Protein AF-A0ABD5DEA8-F1 (afdb_monomer_lite)

Sequence (170 aa):
MHHHTNMGMRAMQARAFESRNSQYLLLKAPPASGKSRALMFLGLDKIHNQGLSKVIVAVPERSIGGSFASTKLSESGFFADWDIKPENNLCTAGGDKSKVKAFKHFMEGTDQILVCTHATLRFAFEELKDHVFNNTLVKIHDNFCRICQPMMFSLLVHAAQENLQLSVPF

Secondary structure (DSSP, 8-state):
-----TTS--HHHHHHHHTTT-SEEE----TTS-HHHHHHHHHHHHHHHS---EEEEEESSHHHHGGGS-B--GGGT-SS-B---GGGBTTSSS-HHHHHHHHHHHHHSS--EEEEEHHHHHHHHHHS-GGGGTTEEEEETTTEEEE--TTSSHHHHHHHHS----PPP-

Radius of gyration: 15.48 Å; chains: 1; bounding box: 41×34×39 Å

Foldseek 3Di:
DQDQDLLRDGPLLVVLVVCLVDQKDFRDDDPPPLVLVSVLLSLCCLVPPVPFQAEEEAEQALVCLVSQAWAQSVVSNHPDTSHDDPLLEQSDDDDLVVLLVSVVVCLVDSDHYHYYHPVSVVVNPVVDDLCSLPSYWYHYPPRITHRRDSPCVVVVNVCVVDVDDPDDDD

InterPro domains:
  IPR027417 P-loop containing nucleoside triphosphate hydrolase [SSF52540] (8-129)

Structure (mmCIF, N/CA/C/O backbone):
data_AF-A0ABD5DEA8-F1
#
_entry.id   AF-A0ABD5DEA8-F1
#
loop_
_atom_site.group_PDB
_atom_site.id
_atom_site.type_symbol
_atom_site.label_atom_id
_atom_site.label_alt_id
_atom_site.label_comp_id
_atom_site.label_asym_id
_atom_site.label_entity_id
_atom_site.label_seq_id
_atom_site.pdbx_PDB_ins_code
_atom_site.Cartn_x
_atom_site.Cartn_y
_atom_site.Cartn_z
_atom_site.occupancy
_atom_site.B_iso_or_equiv
_atom_site.auth_seq_id
_atom_site.auth_comp_id
_atom_site.auth_asym_id
_atom_site.auth_atom_id
_atom_site.pdbx_PDB_model_num
ATOM 1 N N . MET A 1 1 ? 26.993 -2.175 -15.801 1.00 33.69 1 MET A N 1
ATOM 2 C CA . MET A 1 1 ? 25.725 -2.146 -16.563 1.00 33.69 1 MET A CA 1
ATOM 3 C C . MET A 1 1 ? 24.630 -2.745 -15.695 1.00 33.69 1 MET A C 1
ATOM 5 O O . MET A 1 1 ? 24.788 -3.872 -15.245 1.00 33.69 1 MET A O 1
ATOM 9 N N . HIS A 1 2 ? 23.571 -1.999 -15.378 1.00 41.72 2 HIS A N 1
ATOM 10 C CA . HIS A 1 2 ? 22.423 -2.566 -14.667 1.00 41.72 2 HIS A CA 1
ATOM 11 C C . HIS A 1 2 ? 21.539 -3.303 -15.677 1.00 41.72 2 HIS A C 1
ATOM 13 O O . HIS A 1 2 ? 20.920 -2.671 -16.525 1.00 41.72 2 HIS A O 1
ATOM 19 N N . HIS A 1 3 ? 21.504 -4.635 -15.607 1.00 44.47 3 HIS A N 1
ATOM 20 C CA . HIS A 1 3 ? 20.538 -5.434 -16.357 1.00 44.47 3 HIS A CA 1
ATOM 21 C C . HIS A 1 3 ? 19.138 -5.157 -15.797 1.00 44.47 3 HIS A C 1
ATOM 23 O O . HIS A 1 3 ? 18.806 -5.591 -14.691 1.00 44.47 3 HIS A O 1
ATOM 29 N N . HIS A 1 4 ? 18.346 -4.386 -16.537 1.00 54.06 4 HIS A N 1
ATOM 30 C CA . HIS A 1 4 ? 16.913 -4.260 -16.310 1.00 54.06 4 HIS A CA 1
ATOM 31 C C . HIS A 1 4 ? 16.210 -5.390 -17.066 1.00 54.06 4 HIS A C 1
ATOM 33 O O . HIS A 1 4 ? 16.526 -5.657 -18.223 1.00 54.06 4 HIS A O 1
ATOM 39 N N . THR A 1 5 ? 15.292 -6.084 -16.397 1.00 65.62 5 THR A N 1
ATOM 40 C CA . THR A 1 5 ? 14.391 -7.041 -17.066 1.00 65.62 5 THR A CA 1
ATOM 41 C C . THR A 1 5 ? 13.409 -6.300 -17.984 1.00 65.62 5 THR A C 1
ATOM 43 O O . THR A 1 5 ? 13.257 -5.085 -17.854 1.00 65.62 5 THR A O 1
ATOM 46 N N . ASN A 1 6 ? 12.672 -7.014 -18.847 1.00 66.50 6 ASN A N 1
ATOM 47 C CA . ASN A 1 6 ? 11.607 -6.422 -19.682 1.00 66.50 6 ASN A CA 1
ATOM 48 C C . ASN A 1 6 ? 10.523 -5.676 -18.875 1.00 66.50 6 ASN A C 1
ATOM 50 O O . ASN A 1 6 ? 9.797 -4.870 -19.438 1.00 66.50 6 ASN A O 1
ATOM 54 N N . MET A 1 7 ? 10.430 -5.920 -17.562 1.00 77.81 7 MET A N 1
ATOM 55 C CA . MET A 1 7 ? 9.502 -5.254 -16.640 1.00 77.81 7 MET A CA 1
ATOM 56 C C . MET A 1 7 ? 10.157 -4.121 -15.825 1.00 77.81 7 MET A C 1
ATOM 58 O O . MET A 1 7 ? 9.631 -3.696 -14.794 1.00 77.81 7 MET A O 1
ATOM 62 N N . GLY A 1 8 ? 11.366 -3.690 -16.201 1.00 80.81 8 GLY A N 1
ATOM 63 C CA . GLY A 1 8 ? 12.072 -2.585 -15.546 1.00 80.81 8 GLY A CA 1
ATOM 64 C C . GLY A 1 8 ? 12.638 -2.914 -14.166 1.00 80.81 8 GLY A C 1
ATOM 65 O O . GLY A 1 8 ? 13.158 -2.032 -13.475 1.00 80.81 8 GLY A O 1
ATOM 66 N N . MET A 1 9 ? 12.568 -4.180 -13.753 1.00 85.19 9 MET A N 1
ATOM 67 C CA . MET A 1 9 ? 13.028 -4.636 -12.445 1.00 85.19 9 MET A CA 1
ATOM 68 C C . MET A 1 9 ? 14.551 -4.773 -12.413 1.00 85.19 9 MET A C 1
ATOM 70 O O . MET A 1 9 ? 15.155 -5.304 -13.349 1.00 85.19 9 MET A O 1
ATOM 74 N N . ARG A 1 10 ? 15.163 -4.362 -11.296 1.00 86.06 10 ARG A N 1
ATOM 75 C CA . ARG A 1 10 ? 16.554 -4.712 -10.951 1.00 86.06 10 ARG A CA 1
ATOM 76 C C . ARG A 1 10 ? 16.642 -6.189 -10.550 1.00 86.06 10 ARG A C 1
ATOM 78 O O . ARG A 1 10 ? 15.656 -6.758 -10.092 1.00 86.06 10 ARG A O 1
ATOM 85 N N . ALA A 1 11 ? 17.835 -6.785 -10.607 1.00 84.19 11 ALA A N 1
ATOM 86 C CA . ALA A 1 11 ? 18.045 -8.212 -10.318 1.00 84.19 11 ALA A CA 1
ATOM 87 C C . ALA A 1 11 ? 17.401 -8.707 -9.001 1.00 84.19 11 ALA A C 1
ATOM 89 O O . ALA A 1 11 ? 16.752 -9.746 -8.989 1.00 84.19 11 ALA A O 1
ATOM 90 N N . MET A 1 12 ? 17.514 -7.951 -7.899 1.00 84.19 12 MET A N 1
ATOM 91 C CA . MET A 1 12 ? 16.875 -8.314 -6.620 1.00 84.19 12 MET A CA 1
ATOM 92 C C . MET A 1 12 ? 15.339 -8.295 -6.704 1.00 84.19 12 MET A C 1
ATOM 94 O O . MET A 1 12 ? 14.680 -9.194 -6.192 1.00 84.19 12 MET A O 1
ATOM 98 N N . GLN A 1 13 ? 14.769 -7.298 -7.389 1.00 86.12 13 GLN A N 1
ATOM 99 C CA . GLN A 1 13 ? 13.322 -7.165 -7.580 1.00 86.12 13 GLN A CA 1
ATOM 100 C C . GLN A 1 13 ? 12.773 -8.306 -8.444 1.00 86.12 13 GLN A C 1
ATOM 102 O O . GLN A 1 13 ? 11.729 -8.857 -8.113 1.00 86.12 13 GLN A O 1
ATOM 107 N N . ALA A 1 14 ? 13.503 -8.696 -9.494 1.00 86.25 14 ALA A N 1
ATOM 108 C CA . ALA A 1 14 ? 13.139 -9.820 -10.353 1.00 86.25 14 ALA A CA 1
ATOM 109 C C . ALA A 1 14 ? 13.101 -11.143 -9.571 1.00 86.25 14 ALA A C 1
ATOM 111 O O . ALA A 1 14 ? 12.086 -11.831 -9.598 1.00 86.25 14 ALA A O 1
ATOM 112 N N . ARG A 1 15 ? 14.138 -11.437 -8.772 1.00 84.50 15 ARG A N 1
ATOM 113 C CA . ARG A 1 15 ? 14.174 -12.631 -7.901 1.00 84.50 15 ARG A CA 1
ATOM 114 C C . ARG A 1 15 ? 13.019 -12.664 -6.900 1.00 84.50 15 ARG A C 1
ATOM 116 O O . ARG A 1 15 ? 12.417 -13.707 -6.656 1.00 84.50 15 ARG A O 1
ATOM 123 N N . ALA A 1 16 ? 12.684 -11.510 -6.324 1.00 84.56 16 ALA A N 1
ATOM 124 C CA . ALA A 1 16 ? 11.531 -11.404 -5.441 1.00 84.56 16 ALA A CA 1
ATOM 125 C C . ALA A 1 16 ? 10.221 -11.706 -6.182 1.00 84.56 16 ALA A C 1
ATOM 127 O O . ALA A 1 16 ? 9.370 -12.424 -5.662 1.00 84.56 16 ALA A O 1
ATOM 128 N N . PHE A 1 17 ? 10.077 -11.188 -7.403 1.00 86.94 17 PHE A N 1
ATOM 129 C CA . PHE A 1 17 ? 8.898 -11.374 -8.243 1.00 86.94 17 PHE A CA 1
ATOM 130 C C . PHE A 1 17 ? 8.749 -12.806 -8.784 1.00 86.94 17 PHE A C 1
ATOM 132 O O . PHE A 1 17 ? 7.636 -13.303 -8.947 1.00 86.94 17 PHE A O 1
ATOM 139 N N . GLU A 1 18 ? 9.845 -13.525 -9.012 1.00 87.56 18 GLU A N 1
ATOM 140 C CA . GLU A 1 18 ? 9.805 -14.961 -9.328 1.00 87.56 18 GLU A CA 1
ATOM 141 C C . GLU A 1 18 ? 9.126 -15.759 -8.205 1.00 87.56 18 GLU A C 1
ATOM 143 O O . GLU A 1 18 ? 8.344 -16.669 -8.472 1.00 87.56 18 GLU A O 1
ATOM 148 N N . SER A 1 19 ? 9.312 -15.329 -6.955 1.00 84.06 19 SER A N 1
ATOM 149 C CA . SER A 1 19 ? 8.677 -15.917 -5.769 1.00 84.06 19 SER A CA 1
ATOM 150 C C . SER A 1 19 ? 7.255 -15.392 -5.489 1.00 84.06 19 SER A C 1
ATOM 152 O O . SER A 1 19 ? 6.730 -15.590 -4.393 1.00 84.06 19 SER A O 1
ATOM 154 N N . ARG A 1 20 ? 6.594 -14.719 -6.445 1.00 86.31 20 ARG A N 1
ATOM 155 C CA . ARG A 1 20 ? 5.267 -14.088 -6.249 1.00 86.31 20 ARG A CA 1
ATOM 156 C C . ARG A 1 20 ? 4.145 -15.051 -5.861 1.00 86.31 20 ARG A C 1
ATOM 158 O O . ARG A 1 20 ? 3.165 -14.617 -5.262 1.00 86.31 20 ARG A O 1
ATOM 165 N N . ASN A 1 21 ? 4.269 -16.338 -6.167 1.00 83.31 21 ASN A N 1
ATOM 166 C CA . ASN A 1 21 ? 3.258 -17.342 -5.817 1.00 83.31 21 ASN A CA 1
ATOM 167 C C . ASN A 1 21 ? 3.377 -17.830 -4.366 1.00 83.31 21 ASN A C 1
ATOM 169 O O . ASN A 1 21 ? 2.464 -18.480 -3.865 1.00 83.31 21 ASN A O 1
ATOM 173 N N . SER A 1 22 ? 4.465 -17.495 -3.666 1.00 77.75 22 SER A N 1
ATOM 174 C CA . SER A 1 22 ? 4.658 -17.901 -2.277 1.00 77.75 22 SER A CA 1
ATOM 175 C C . SER A 1 22 ? 3.607 -17.276 -1.358 1.00 77.75 22 SER A C 1
ATOM 177 O O . SER A 1 22 ? 3.259 -16.096 -1.480 1.00 77.75 22 SER A O 1
ATOM 179 N N . GLN A 1 23 ? 3.123 -18.071 -0.402 1.00 68.25 23 GLN A N 1
ATOM 180 C CA . GLN A 1 23 ? 2.209 -17.614 0.649 1.00 68.25 23 GLN A CA 1
ATOM 181 C C . GLN A 1 23 ? 2.899 -16.648 1.626 1.00 68.25 23 GLN A C 1
ATOM 183 O O . GLN A 1 23 ? 2.285 -15.703 2.127 1.00 68.25 23 GLN A O 1
ATOM 188 N N . TYR A 1 24 ? 4.197 -16.870 1.851 1.00 70.31 24 TYR A N 1
ATOM 189 C CA . TYR A 1 24 ? 5.067 -16.059 2.693 1.00 70.31 24 TYR A CA 1
ATOM 190 C C . TYR A 1 24 ? 6.352 -15.743 1.941 1.00 70.31 24 TYR A C 1
ATOM 192 O O . TYR A 1 24 ? 6.930 -16.623 1.303 1.00 70.31 24 TYR A O 1
ATOM 200 N N . LEU A 1 25 ? 6.806 -14.494 2.030 1.00 69.81 25 LEU A N 1
ATOM 201 C CA . LEU A 1 25 ? 8.076 -14.082 1.440 1.00 69.81 25 LEU A CA 1
ATOM 202 C C . LEU A 1 25 ? 8.853 -13.217 2.430 1.00 69.81 25 LEU A C 1
ATOM 204 O O . LEU A 1 25 ? 8.382 -12.163 2.864 1.00 69.81 25 LEU A O 1
ATOM 208 N N . LEU A 1 26 ? 10.058 -13.666 2.769 1.00 75.31 26 LEU A N 1
ATOM 209 C CA . LEU A 1 26 ? 11.018 -12.899 3.551 1.00 75.31 26 LEU A CA 1
ATOM 210 C C . LEU A 1 26 ? 12.010 -12.242 2.592 1.00 75.31 26 LEU A C 1
ATOM 212 O O . LEU A 1 26 ? 12.761 -12.919 1.893 1.00 75.31 26 LEU A O 1
ATOM 216 N N . LEU A 1 27 ? 12.020 -10.914 2.569 1.00 71.75 27 LEU A N 1
ATOM 217 C CA . LEU A 1 27 ? 12.811 -10.135 1.620 1.00 71.75 27 LEU A CA 1
ATOM 218 C C . LEU A 1 27 ? 14.003 -9.495 2.342 1.00 71.75 27 LEU A C 1
ATOM 220 O O . LEU A 1 27 ? 13.990 -8.313 2.695 1.00 71.75 27 LEU A O 1
ATOM 224 N N . LYS A 1 28 ? 15.055 -10.292 2.569 1.00 72.94 28 LYS A N 1
ATOM 225 C CA . LYS A 1 28 ? 16.329 -9.796 3.106 1.00 72.94 28 LYS A CA 1
ATOM 226 C C . LYS A 1 28 ? 17.100 -9.077 2.000 1.00 72.94 28 LYS A C 1
ATOM 228 O O . LYS A 1 28 ? 17.645 -9.715 1.106 1.00 72.94 28 LYS A O 1
ATOM 233 N N . ALA A 1 29 ? 17.160 -7.748 2.058 1.00 65.81 29 ALA A N 1
ATOM 234 C CA . ALA A 1 29 ? 18.003 -6.971 1.150 1.00 65.81 29 ALA A CA 1
ATOM 235 C C . ALA A 1 29 ? 18.711 -5.813 1.875 1.00 65.81 29 ALA A C 1
ATOM 237 O O . ALA A 1 29 ? 18.114 -5.229 2.793 1.00 65.81 29 ALA A O 1
ATOM 238 N N . PRO A 1 30 ? 19.934 -5.443 1.444 1.00 65.25 30 PRO A N 1
ATOM 239 C CA . PRO A 1 30 ? 20.660 -4.287 1.966 1.00 65.25 30 PRO A CA 1
ATOM 240 C C . PRO A 1 30 ? 19.843 -2.983 1.895 1.00 65.25 30 PRO A C 1
ATOM 242 O O . PRO A 1 30 ? 18.916 -2.877 1.073 1.00 65.25 30 PRO A O 1
ATOM 245 N N . PRO A 1 31 ? 20.183 -1.961 2.701 1.00 65.44 31 PRO A N 1
ATOM 246 C CA . PRO A 1 31 ? 19.646 -0.611 2.532 1.00 65.44 31 PRO A CA 1
ATOM 247 C C . PRO A 1 31 ? 19.741 -0.139 1.072 1.00 65.44 31 PRO A C 1
ATOM 249 O O . PRO A 1 31 ? 20.638 -0.542 0.337 1.00 65.44 31 PRO A O 1
ATOM 252 N N . ALA A 1 32 ? 18.772 0.666 0.626 1.00 67.44 32 ALA A N 1
ATOM 253 C CA . ALA A 1 32 ? 18.691 1.207 -0.740 1.00 67.44 32 ALA 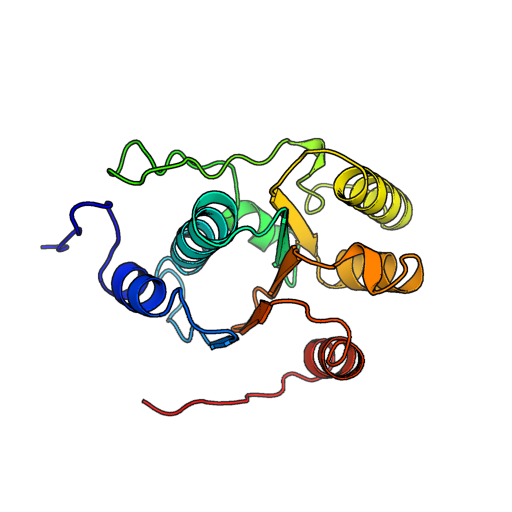A CA 1
ATOM 254 C C . ALA A 1 32 ? 18.619 0.181 -1.903 1.00 67.44 32 ALA A C 1
ATOM 256 O O . ALA A 1 32 ? 18.630 0.567 -3.072 1.00 67.44 32 ALA A O 1
ATOM 257 N N . SER A 1 33 ? 18.423 -1.115 -1.629 1.00 69.44 33 SER A N 1
ATOM 258 C CA . SER A 1 33 ? 18.321 -2.151 -2.680 1.00 69.44 33 SER A CA 1
ATOM 259 C C . SER A 1 33 ? 17.035 -2.091 -3.521 1.00 69.44 33 SER A C 1
ATOM 261 O O . SER A 1 33 ? 16.862 -2.878 -4.449 1.00 69.44 33 SER A O 1
ATOM 263 N N . GLY A 1 34 ? 16.109 -1.175 -3.217 1.00 77.12 34 GLY A N 1
ATOM 264 C CA . GLY A 1 34 ? 14.818 -1.065 -3.904 1.00 77.12 34 GLY A CA 1
ATOM 265 C C . GLY A 1 34 ? 13.756 -2.038 -3.383 1.00 77.12 34 GLY A C 1
ATOM 266 O O . GLY A 1 34 ? 12.937 -2.515 -4.169 1.00 77.12 34 GLY A O 1
ATOM 267 N N . LYS A 1 35 ? 13.779 -2.332 -2.072 1.00 83.31 35 LYS A N 1
ATOM 268 C CA . LYS A 1 35 ? 12.801 -3.195 -1.381 1.00 83.31 35 LYS A CA 1
ATOM 269 C C . LYS A 1 35 ? 11.367 -2.694 -1.537 1.00 83.31 35 LYS A C 1
ATOM 271 O O . LYS A 1 35 ? 10.498 -3.488 -1.864 1.00 83.31 35 LYS A O 1
ATOM 276 N N . SER A 1 36 ? 11.122 -1.394 -1.357 1.00 87.25 36 SER A N 1
ATOM 277 C CA . SER A 1 36 ? 9.783 -0.812 -1.531 1.00 87.25 3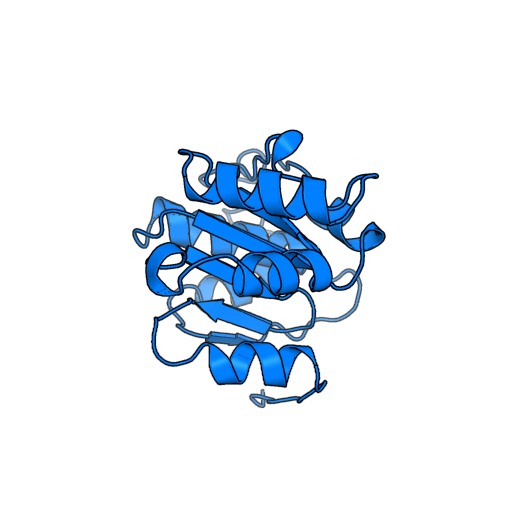6 SER A CA 1
ATOM 278 C C . SER A 1 36 ? 9.228 -1.101 -2.925 1.00 87.25 36 SER A C 1
ATOM 280 O O . SER A 1 36 ? 8.134 -1.634 -3.047 1.00 87.25 36 SER A O 1
ATOM 282 N N . ARG A 1 37 ? 10.031 -0.888 -3.971 1.00 89.38 37 ARG A N 1
ATOM 283 C CA . ARG A 1 37 ? 9.638 -1.182 -5.353 1.00 89.38 37 ARG A CA 1
ATOM 284 C C . ARG A 1 37 ? 9.416 -2.679 -5.614 1.00 89.38 37 ARG A C 1
ATOM 286 O O . ARG A 1 37 ? 8.452 -3.027 -6.283 1.00 89.38 37 ARG A O 1
ATOM 293 N N . ALA A 1 38 ? 10.237 -3.570 -5.043 1.00 88.94 38 ALA A N 1
ATOM 294 C CA . ALA A 1 38 ? 9.988 -5.020 -5.093 1.00 88.94 38 ALA A CA 1
ATOM 295 C C . ALA A 1 38 ? 8.623 -5.377 -4.479 1.00 88.94 38 ALA A C 1
ATOM 297 O O . ALA A 1 38 ? 7.847 -6.143 -5.050 1.00 88.94 38 ALA A O 1
ATOM 298 N N . LEU A 1 39 ? 8.310 -4.768 -3.332 1.00 89.06 39 LEU A N 1
ATOM 299 C CA . LEU A 1 39 ? 7.024 -4.933 -2.672 1.00 89.06 39 LEU A CA 1
ATOM 300 C C . LEU A 1 39 ? 5.881 -4.387 -3.528 1.00 89.06 39 LEU A C 1
ATOM 302 O O . LEU A 1 39 ? 4.838 -5.029 -3.570 1.00 89.06 39 LEU A O 1
ATOM 306 N N . MET A 1 40 ? 6.042 -3.258 -4.220 1.00 92.88 40 MET A N 1
ATOM 307 C CA . MET A 1 40 ? 5.004 -2.727 -5.114 1.00 92.88 40 MET A CA 1
ATOM 308 C C . MET A 1 40 ? 4.638 -3.742 -6.203 1.00 92.88 40 MET A C 1
ATOM 310 O O . MET A 1 40 ? 3.468 -4.110 -6.308 1.00 92.88 40 MET A O 1
ATOM 314 N N . PHE A 1 41 ? 5.636 -4.285 -6.914 1.00 91.75 41 PHE A N 1
ATOM 315 C CA . PHE A 1 41 ? 5.425 -5.303 -7.953 1.00 91.75 41 PHE A CA 1
ATOM 316 C C . PHE A 1 41 ? 4.653 -6.517 -7.429 1.00 91.75 41 PHE A C 1
ATOM 318 O O . PHE A 1 41 ? 3.661 -6.931 -8.023 1.00 91.75 41 PHE A O 1
ATOM 325 N N . LEU A 1 42 ? 5.060 -7.042 -6.270 1.00 90.44 42 LEU A N 1
ATOM 326 C CA . LEU A 1 42 ? 4.377 -8.167 -5.630 1.00 90.44 42 LEU A CA 1
ATOM 327 C C . LEU A 1 42 ? 2.933 -7.838 -5.230 1.00 90.44 42 LEU A C 1
ATOM 329 O O . LEU A 1 42 ? 2.078 -8.710 -5.261 1.00 90.44 42 LEU A O 1
ATOM 333 N N . GLY A 1 43 ? 2.646 -6.599 -4.822 1.00 91.38 43 GLY A N 1
ATOM 334 C CA . GLY A 1 43 ? 1.282 -6.199 -4.449 1.00 91.38 43 GLY A CA 1
ATOM 335 C C . GLY A 1 43 ? 0.347 -6.132 -5.629 1.00 91.38 43 GLY A C 1
ATOM 336 O O . GLY A 1 43 ? -0.749 -6.674 -5.566 1.00 91.38 43 GLY A O 1
ATOM 337 N N . LEU A 1 44 ? 0.813 -5.489 -6.692 1.00 94.25 44 LEU A N 1
ATOM 338 C CA . LEU A 1 44 ? 0.043 -5.354 -7.915 1.00 94.25 44 LEU A CA 1
ATOM 339 C C . LEU A 1 44 ? -0.229 -6.721 -8.538 1.00 94.25 44 LEU A C 1
ATOM 341 O O . LEU A 1 44 ? -1.359 -6.992 -8.917 1.00 94.25 44 LEU A O 1
ATOM 345 N N . ASP A 1 45 ? 0.752 -7.624 -8.559 1.00 93.19 45 ASP A N 1
ATOM 346 C CA . ASP A 1 45 ? 0.523 -8.988 -9.048 1.00 93.19 45 ASP A CA 1
ATOM 347 C C . ASP A 1 45 ? -0.511 -9.747 -8.213 1.00 93.19 45 ASP A C 1
ATOM 349 O O . ASP A 1 45 ? -1.387 -10.409 -8.762 1.00 93.19 45 ASP A O 1
ATOM 353 N N . LYS A 1 46 ? -0.490 -9.578 -6.888 1.00 89.75 46 LYS A N 1
ATOM 354 C CA . LYS A 1 46 ? -1.490 -10.191 -6.011 1.00 89.75 46 LYS A CA 1
ATOM 355 C C . LYS A 1 46 ? -2.902 -9.677 -6.301 1.00 89.75 46 LYS A C 1
ATOM 357 O O . LYS A 1 46 ? -3.830 -10.481 -6.351 1.00 89.75 46 LYS A O 1
ATOM 362 N N . ILE A 1 47 ? -3.051 -8.372 -6.525 1.00 93.06 47 ILE A N 1
ATOM 363 C CA . ILE A 1 47 ? -4.350 -7.759 -6.829 1.00 93.06 47 ILE A CA 1
ATOM 364 C C . ILE A 1 47 ? -4.844 -8.157 -8.225 1.00 93.06 47 ILE A C 1
ATOM 366 O O . ILE A 1 47 ? -5.969 -8.617 -8.385 1.00 93.06 47 ILE A O 1
ATOM 370 N N . HIS A 1 48 ? -4.002 -7.991 -9.245 1.00 92.19 48 HIS A N 1
ATOM 371 C CA . HIS A 1 48 ? -4.428 -8.098 -10.641 1.00 92.19 48 HIS A CA 1
ATOM 372 C C . HIS A 1 48 ? -4.416 -9.530 -11.183 1.00 92.19 48 HIS A C 1
ATOM 374 O O . HIS A 1 48 ? -5.225 -9.846 -12.050 1.00 92.19 48 HIS A O 1
ATOM 380 N N . ASN A 1 49 ? -3.534 -10.396 -10.672 1.00 91.81 49 ASN A N 1
ATOM 381 C CA . ASN A 1 49 ? -3.309 -11.730 -11.240 1.00 91.81 49 ASN A CA 1
ATOM 382 C C . ASN A 1 49 ? -3.647 -12.877 -10.277 1.00 91.81 49 ASN A C 1
ATOM 384 O O . ASN A 1 49 ? -3.741 -14.019 -10.719 1.00 91.81 49 ASN A O 1
ATOM 388 N N . GLN A 1 50 ? -3.819 -12.609 -8.976 1.00 88.75 50 GLN A N 1
ATOM 389 C CA . GLN A 1 50 ? -4.055 -13.656 -7.966 1.00 88.75 50 GLN A CA 1
ATOM 390 C C . GLN A 1 50 ? -5.375 -13.494 -7.199 1.00 88.75 50 GLN A C 1
ATOM 392 O O . GLN A 1 50 ? -5.642 -14.255 -6.272 1.00 88.75 50 GLN A O 1
ATOM 397 N N . GLY A 1 51 ? -6.214 -12.532 -7.595 1.00 87.38 51 GLY A N 1
ATOM 398 C CA . GLY A 1 51 ? -7.576 -12.379 -7.084 1.00 87.38 51 GLY A CA 1
ATOM 399 C C . GLY A 1 51 ? -7.696 -11.697 -5.721 1.00 87.38 51 GLY A C 1
ATOM 400 O O . GLY A 1 51 ? -8.794 -11.689 -5.167 1.00 87.38 51 GLY A O 1
ATOM 401 N N . LEU A 1 52 ? -6.617 -11.110 -5.182 1.00 89.31 52 LEU A N 1
ATOM 402 C CA . LEU A 1 52 ? -6.692 -10.332 -3.944 1.00 89.31 52 LEU A CA 1
ATOM 403 C C . LEU A 1 52 ? -7.369 -8.983 -4.203 1.00 89.31 52 LEU A C 1
ATOM 405 O O . LEU A 1 52 ? -7.174 -8.361 -5.242 1.00 89.31 52 LEU A O 1
ATOM 409 N N . SER A 1 53 ? -8.161 -8.503 -3.249 1.00 91.38 53 SER A N 1
ATOM 410 C CA . SER A 1 53 ? -8.893 -7.242 -3.419 1.00 91.38 53 SER A CA 1
ATOM 411 C C . SER A 1 53 ? -8.078 -6.030 -2.979 1.00 91.38 53 SER A C 1
ATOM 413 O O . SER A 1 53 ? -8.247 -4.942 -3.532 1.00 91.38 53 SER A O 1
ATOM 415 N N . LYS A 1 54 ? -7.218 -6.203 -1.967 1.00 93.38 54 LYS A N 1
ATOM 416 C CA . LYS A 1 54 ? -6.534 -5.102 -1.279 1.00 93.38 54 LYS A CA 1
ATOM 417 C C . LYS A 1 54 ? -5.110 -5.461 -0.864 1.00 93.38 54 LYS A C 1
ATOM 419 O O . LYS A 1 54 ? -4.784 -6.617 -0.588 1.00 93.38 54 LYS A O 1
ATOM 424 N N . VAL A 1 55 ? -4.268 -4.440 -0.761 1.00 93.44 55 VAL A N 1
ATOM 425 C CA . VAL A 1 55 ? -2.893 -4.472 -0.265 1.00 93.44 55 VAL A CA 1
ATOM 426 C C . VAL A 1 55 ? -2.730 -3.3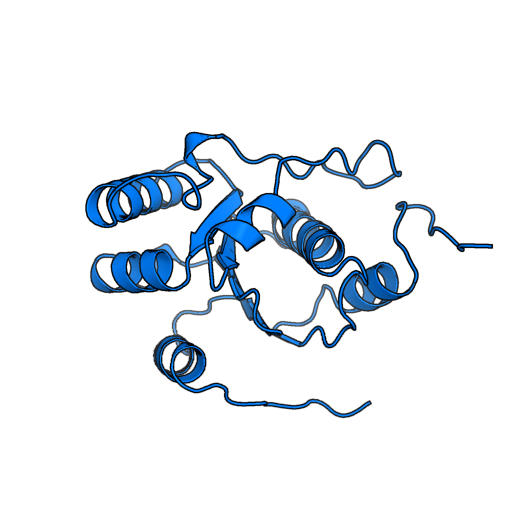87 0.789 1.00 93.44 55 VAL A C 1
ATOM 428 O O . VAL A 1 55 ? -2.925 -2.203 0.528 1.00 93.44 55 VAL A O 1
ATOM 431 N N . ILE A 1 56 ? -2.295 -3.793 1.974 1.00 93.38 56 ILE A N 1
ATOM 432 C CA . ILE A 1 56 ? -1.992 -2.909 3.094 1.00 93.38 56 ILE A CA 1
ATOM 433 C C . ILE A 1 56 ? -0.492 -2.968 3.336 1.00 93.38 56 ILE A C 1
ATOM 435 O O . ILE A 1 56 ? 0.065 -4.044 3.547 1.00 93.38 56 ILE A O 1
ATOM 439 N N . VAL A 1 57 ? 0.175 -1.820 3.302 1.00 92.56 57 VAL A N 1
ATOM 440 C CA . VAL A 1 57 ? 1.589 -1.684 3.648 1.00 92.56 57 VAL A CA 1
ATOM 441 C C . VAL A 1 57 ? 1.687 -1.027 5.016 1.00 92.56 57 VAL A C 1
ATOM 443 O O . VAL A 1 57 ? 1.352 0.142 5.179 1.00 92.56 57 VAL A O 1
ATOM 446 N N . ALA A 1 58 ? 2.162 -1.775 6.002 1.00 91.25 58 ALA A N 1
ATOM 447 C CA . ALA A 1 58 ? 2.450 -1.269 7.330 1.00 91.25 58 ALA A CA 1
ATOM 448 C C . ALA A 1 58 ? 3.952 -1.004 7.465 1.00 91.25 58 ALA A C 1
ATOM 450 O O . ALA A 1 58 ? 4.760 -1.903 7.236 1.00 91.25 58 ALA A O 1
ATOM 451 N N . VAL A 1 59 ? 4.326 0.218 7.829 1.00 88.75 59 VAL A N 1
ATOM 452 C CA . VAL A 1 59 ? 5.717 0.650 8.030 1.00 88.75 59 VAL A CA 1
ATOM 453 C C . VAL A 1 59 ? 6.009 0.923 9.509 1.00 88.75 59 VAL A C 1
ATOM 455 O O . VAL A 1 59 ? 5.086 1.272 10.249 1.00 88.75 59 VAL A O 1
ATOM 458 N N . PRO A 1 60 ? 7.264 0.806 9.973 1.00 84.38 60 PRO A N 1
ATOM 459 C CA . PRO A 1 60 ? 7.568 1.024 11.384 1.00 84.38 60 PRO A CA 1
ATOM 460 C C . PRO A 1 60 ? 7.425 2.497 11.776 1.00 84.38 60 PRO A C 1
ATOM 462 O O . PRO A 1 60 ? 7.014 2.805 12.891 1.00 84.38 60 PRO A O 1
ATOM 465 N N . GLU A 1 61 ? 7.647 3.419 10.838 1.00 84.44 61 GLU A N 1
ATOM 466 C CA . GLU A 1 61 ? 7.556 4.858 11.081 1.00 84.44 61 GLU A CA 1
ATOM 467 C C . GLU A 1 61 ? 7.108 5.651 9.845 1.00 84.44 61 GLU A C 1
ATOM 469 O O . GLU A 1 61 ? 7.166 5.184 8.706 1.00 84.44 61 GLU A O 1
ATOM 474 N N . ARG A 1 62 ? 6.633 6.881 10.077 1.00 87.50 62 ARG A N 1
ATOM 475 C CA . ARG A 1 62 ? 6.014 7.741 9.050 1.00 87.50 62 ARG A CA 1
ATOM 476 C C . ARG A 1 62 ? 6.974 8.125 7.921 1.00 87.50 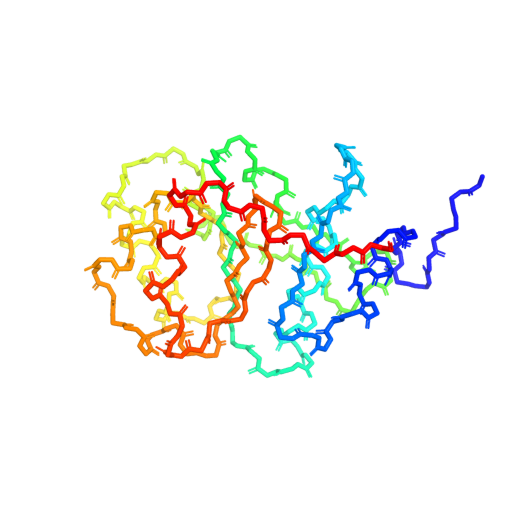62 ARG A C 1
ATOM 478 O O . ARG A 1 62 ? 6.567 8.128 6.763 1.00 87.50 62 ARG A O 1
ATOM 485 N N . SER A 1 63 ? 8.232 8.407 8.255 1.00 85.81 63 SER A N 1
ATOM 486 C CA . SER A 1 63 ? 9.335 8.720 7.325 1.00 85.81 63 SER A CA 1
ATOM 487 C C . SER A 1 63 ? 9.480 7.676 6.213 1.00 85.81 63 SER A C 1
ATOM 489 O O . SER A 1 63 ? 9.719 8.020 5.057 1.00 85.81 63 SER A O 1
ATOM 491 N N . ILE A 1 64 ? 9.270 6.400 6.538 1.00 85.25 64 ILE A N 1
ATOM 492 C CA . ILE A 1 64 ? 9.394 5.288 5.591 1.00 85.25 64 ILE A CA 1
ATOM 493 C C . ILE A 1 64 ? 8.196 5.211 4.643 1.00 85.25 64 ILE A C 1
ATOM 495 O O . ILE A 1 64 ? 8.351 4.765 3.505 1.00 85.25 64 ILE A O 1
ATOM 499 N N . GLY A 1 65 ? 7.021 5.695 5.059 1.00 85.56 65 GLY A N 1
ATOM 500 C CA . GLY A 1 65 ? 5.816 5.727 4.225 1.00 85.56 65 GLY A CA 1
ATOM 501 C C . GLY A 1 65 ? 6.035 6.447 2.890 1.00 85.56 65 GLY A C 1
ATOM 502 O O . GLY A 1 65 ? 5.501 6.020 1.869 1.00 85.56 65 GLY A O 1
ATOM 503 N N . GLY A 1 66 ? 6.917 7.455 2.858 1.00 86.12 66 GLY A N 1
ATOM 504 C CA . GLY A 1 66 ? 7.310 8.148 1.625 1.00 86.12 66 GLY A CA 1
ATOM 505 C C . GLY A 1 66 ? 7.948 7.235 0.568 1.00 86.12 66 GLY A C 1
ATOM 506 O O . GLY A 1 66 ? 7.802 7.485 -0.625 1.00 86.12 66 GLY A O 1
ATOM 507 N N . SER A 1 67 ? 8.567 6.120 0.973 1.00 87.44 67 SER A N 1
ATOM 508 C CA . SER A 1 67 ? 9.130 5.121 0.045 1.00 87.44 67 SER A CA 1
ATOM 509 C C . SER A 1 67 ? 8.067 4.362 -0.756 1.00 87.44 67 SER A C 1
ATOM 511 O O . SER A 1 67 ? 8.417 3.622 -1.679 1.00 87.44 67 SER A O 1
ATOM 513 N N . PHE A 1 68 ? 6.796 4.509 -0.378 1.00 90.81 68 PHE A N 1
ATOM 514 C CA . PHE A 1 68 ? 5.643 3.884 -1.013 1.00 90.81 68 PHE A CA 1
ATOM 515 C C . PHE A 1 68 ? 4.742 4.888 -1.732 1.00 90.81 68 PHE A C 1
ATOM 517 O O . PHE A 1 68 ? 3.612 4.534 -2.029 1.00 90.81 68 PHE A O 1
ATOM 524 N N . ALA A 1 69 ? 5.202 6.111 -2.019 1.00 90.25 69 ALA A N 1
ATOM 525 C CA . ALA A 1 69 ? 4.427 7.081 -2.795 1.00 90.25 69 ALA A CA 1
ATOM 526 C C . ALA A 1 69 ? 4.024 6.542 -4.184 1.00 90.25 69 ALA A C 1
ATOM 528 O O . ALA A 1 69 ? 4.675 5.635 -4.721 1.00 90.25 69 ALA A O 1
ATOM 529 N N . SER A 1 70 ? 2.964 7.117 -4.771 1.00 93.75 70 SER A N 1
ATOM 530 C CA . SER A 1 70 ? 2.495 6.731 -6.105 1.00 93.75 70 SER A CA 1
ATOM 531 C C . SER A 1 70 ? 3.646 6.744 -7.112 1.00 93.75 70 SER A C 1
ATOM 533 O O . SER A 1 70 ? 4.415 7.702 -7.188 1.00 93.75 70 SER A O 1
ATOM 535 N N . THR A 1 71 ? 3.796 5.649 -7.852 1.00 93.62 71 THR A N 1
ATOM 536 C CA . THR A 1 71 ? 4.919 5.407 -8.758 1.00 93.62 71 THR A CA 1
ATOM 537 C C . THR A 1 71 ? 4.405 4.773 -10.044 1.00 93.62 71 THR A C 1
ATOM 539 O O . THR A 1 71 ? 3.770 3.717 -10.012 1.00 93.62 71 THR A O 1
ATOM 542 N N . LYS A 1 72 ? 4.748 5.379 -11.186 1.00 92.94 72 LYS A N 1
ATOM 543 C CA . LYS A 1 72 ? 4.437 4.833 -12.508 1.00 92.94 72 LYS A CA 1
ATOM 544 C C . LYS A 1 72 ? 5.396 3.701 -12.864 1.00 92.94 72 LYS A C 1
ATOM 546 O O . LYS A 1 72 ? 6.529 3.921 -13.290 1.00 92.94 72 LYS A O 1
ATOM 551 N N . LEU A 1 73 ? 4.970 2.470 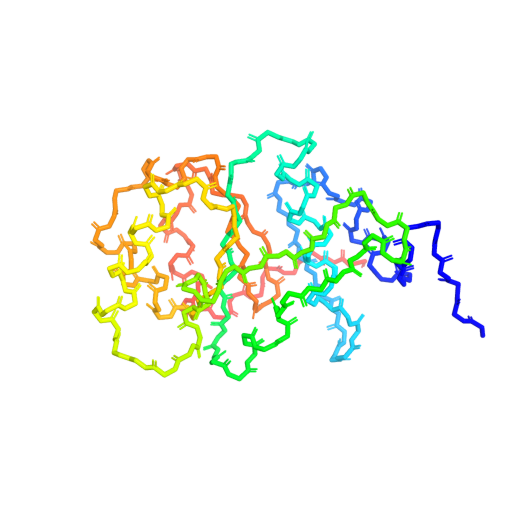-12.619 1.00 91.75 73 LEU A N 1
ATOM 552 C CA . LEU A 1 73 ? 5.756 1.276 -12.928 1.00 91.75 73 LEU A CA 1
ATOM 553 C C . LEU A 1 73 ? 5.571 0.852 -14.391 1.00 91.75 73 LEU A C 1
ATOM 555 O O . LEU A 1 73 ? 6.475 0.227 -14.953 1.00 91.75 73 LEU A O 1
ATOM 559 N N . SER A 1 74 ? 4.458 1.251 -15.011 1.00 90.56 74 SER A N 1
ATOM 560 C CA . SER A 1 74 ? 4.165 1.061 -16.433 1.00 90.56 74 SER A CA 1
ATOM 561 C C . SER A 1 74 ? 5.186 1.728 -17.350 1.00 90.56 74 SER A C 1
ATOM 563 O O . SER A 1 74 ? 5.610 1.122 -18.331 1.00 90.56 74 SER A O 1
ATOM 565 N N . GLU A 1 75 ? 5.698 2.903 -16.972 1.00 88.44 75 GLU A N 1
ATOM 566 C CA . GLU A 1 75 ? 6.775 3.595 -17.699 1.00 88.44 75 GLU A CA 1
ATOM 567 C C . GLU A 1 75 ? 8.065 2.759 -17.778 1.00 88.44 75 GLU A C 1
ATOM 569 O O . GLU A 1 75 ? 8.889 2.951 -18.667 1.00 88.44 75 GLU A O 1
ATOM 574 N N . SER A 1 76 ? 8.247 1.805 -16.859 1.00 82.94 76 SER A N 1
ATOM 575 C CA . SER A 1 76 ? 9.369 0.861 -16.870 1.00 82.94 76 SER A CA 1
ATOM 576 C C . SER A 1 76 ? 9.010 -0.513 -17.465 1.00 82.94 76 SER A C 1
ATOM 578 O O . SER A 1 76 ? 9.821 -1.429 -17.362 1.00 82.94 76 SER A O 1
ATOM 580 N N . GLY A 1 77 ? 7.825 -0.680 -18.062 1.00 86.44 77 GLY A N 1
ATOM 581 C CA . GLY A 1 77 ? 7.379 -1.925 -18.705 1.00 86.44 77 GLY A CA 1
ATOM 582 C C . GLY A 1 77 ? 6.578 -2.882 -17.813 1.00 86.44 77 GLY A C 1
ATOM 583 O O . GLY A 1 77 ? 6.393 -4.040 -18.183 1.00 86.44 77 GLY A O 1
ATOM 584 N N . PHE A 1 78 ? 6.117 -2.449 -16.633 1.00 91.75 78 PHE A N 1
ATOM 585 C CA . PHE A 1 78 ? 5.218 -3.253 -15.792 1.00 91.75 78 PHE A CA 1
ATOM 586 C C . PHE A 1 78 ? 3.743 -3.088 -16.208 1.00 91.75 78 PHE A C 1
ATOM 588 O O . PHE A 1 78 ? 3.384 -2.117 -16.862 1.00 91.75 78 PHE A O 1
ATOM 595 N N . PHE A 1 79 ? 2.861 -4.022 -15.842 1.00 90.94 79 PHE A N 1
ATOM 596 C CA . PHE A 1 79 ? 1.472 -4.029 -16.339 1.00 90.94 79 PHE A CA 1
ATOM 597 C C . PHE A 1 79 ? 0.515 -3.073 -15.602 1.00 90.94 79 PHE A C 1
ATOM 599 O O . PHE A 1 79 ? -0.608 -2.871 -16.053 1.00 90.94 79 PHE A O 1
ATOM 606 N N . ALA A 1 80 ? 0.920 -2.522 -14.457 1.00 92.94 80 ALA A N 1
ATOM 607 C CA . ALA A 1 80 ? 0.091 -1.648 -13.631 1.00 92.94 80 ALA A CA 1
ATOM 608 C C . ALA A 1 80 ? 0.947 -0.611 -12.904 1.00 92.94 80 ALA A C 1
ATOM 610 O O . ALA A 1 80 ? 2.134 -0.835 -12.662 1.00 92.94 80 ALA A O 1
ATOM 611 N N . ASP A 1 81 ? 0.329 0.498 -12.512 1.00 95.44 81 ASP A N 1
ATOM 612 C CA . ASP A 1 81 ? 0.968 1.524 -11.697 1.00 95.44 81 ASP A CA 1
ATOM 613 C C . ASP A 1 81 ? 0.652 1.332 -10.219 1.00 95.44 81 ASP A C 1
ATOM 615 O O . ASP A 1 81 ? -0.408 0.838 -9.836 1.00 95.44 81 ASP A O 1
ATOM 619 N N . TRP A 1 82 ? 1.602 1.721 -9.372 1.00 95.62 82 TRP A N 1
ATOM 620 C CA . TRP A 1 82 ? 1.368 1.785 -7.941 1.00 95.62 82 TRP A CA 1
ATOM 621 C C . TRP A 1 82 ? 0.738 3.137 -7.641 1.00 95.62 82 TRP A C 1
ATOM 623 O O . TRP A 1 82 ? 1.457 4.130 -7.556 1.00 95.62 82 TRP A O 1
ATOM 633 N N . ASP A 1 83 ? -0.586 3.183 -7.516 1.00 94.38 83 ASP A N 1
ATOM 634 C CA . ASP A 1 83 ? -1.307 4.417 -7.214 1.00 94.38 83 ASP A CA 1
ATOM 635 C C . ASP A 1 83 ? -2.004 4.344 -5.854 1.00 94.38 83 ASP A C 1
ATOM 637 O O . ASP A 1 83 ? -2.791 3.438 -5.573 1.00 94.38 83 ASP A O 1
ATOM 641 N N . ILE A 1 84 ? -1.685 5.303 -4.988 1.00 93.12 84 ILE A N 1
ATOM 642 C CA . ILE A 1 84 ? -2.293 5.458 -3.673 1.00 93.12 84 ILE A CA 1
ATOM 643 C C . ILE A 1 84 ? -2.955 6.817 -3.625 1.00 93.12 84 ILE A C 1
ATOM 645 O O . ILE A 1 84 ? -2.296 7.855 -3.720 1.00 93.12 84 ILE A O 1
ATOM 649 N N . LYS A 1 85 ? -4.262 6.805 -3.376 1.00 91.38 85 LYS A N 1
ATOM 650 C CA . LYS A 1 85 ? -4.978 8.042 -3.109 1.00 91.38 85 LYS A CA 1
ATOM 651 C C . LYS A 1 85 ? -4.441 8.714 -1.841 1.00 91.38 85 LYS A C 1
ATOM 653 O O . LYS A 1 85 ? -4.146 8.006 -0.871 1.00 91.38 85 LYS A O 1
ATOM 658 N N . PRO A 1 86 ? -4.334 10.052 -1.801 1.00 89.94 86 PRO A N 1
ATOM 659 C CA . PRO A 1 86 ? -3.802 10.775 -0.646 1.00 89.94 86 PRO A CA 1
ATOM 660 C C . PRO A 1 86 ? -4.429 10.370 0.699 1.00 89.94 86 PRO A C 1
ATOM 662 O O . PRO A 1 86 ? -3.717 10.234 1.694 1.00 89.94 86 PRO A O 1
ATOM 665 N N . GLU A 1 87 ? -5.736 10.107 0.721 1.00 91.06 87 GLU A N 1
ATOM 666 C CA . GLU A 1 87 ? -6.505 9.664 1.890 1.00 91.06 87 GLU A CA 1
ATOM 667 C C . GLU A 1 87 ? -6.116 8.271 2.412 1.00 91.06 87 GLU A C 1
ATOM 669 O O . GLU A 1 87 ? -6.286 7.990 3.599 1.00 91.06 87 GLU A O 1
ATOM 674 N N . ASN A 1 88 ? -5.533 7.425 1.560 1.00 93.56 88 ASN A N 1
ATOM 675 C CA . ASN A 1 88 ? -5.084 6.075 1.903 1.00 93.56 88 ASN A CA 1
ATOM 676 C C . ASN A 1 88 ? -3.604 6.032 2.319 1.00 93.56 88 ASN A C 1
ATOM 678 O O . ASN A 1 88 ? -3.077 4.969 2.659 1.00 93.56 88 ASN A O 1
ATOM 682 N N . ASN A 1 89 ? -2.924 7.184 2.333 1.00 93.56 89 ASN A N 1
ATOM 683 C CA . ASN A 1 89 ? -1.608 7.337 2.940 1.00 93.56 89 ASN A CA 1
ATOM 684 C C . ASN A 1 89 ? -1.735 7.865 4.380 1.00 93.56 89 ASN A C 1
ATOM 686 O O . ASN A 1 89 ? -1.658 9.066 4.661 1.00 93.56 89 ASN A O 1
ATOM 690 N N . LEU A 1 90 ? -1.867 6.937 5.326 1.00 93.38 90 LEU A N 1
ATOM 691 C CA . LEU A 1 90 ? -2.025 7.221 6.755 1.00 93.38 90 LEU A CA 1
ATOM 692 C C . LEU A 1 90 ? -0.691 7.519 7.467 1.00 93.38 90 LEU A C 1
ATOM 694 O O . LEU A 1 90 ? -0.654 7.700 8.690 1.00 93.38 90 LEU A O 1
ATOM 698 N N . CYS A 1 91 ? 0.419 7.605 6.727 1.00 89.38 91 CYS A N 1
ATOM 699 C CA . CYS A 1 91 ? 1.716 8.049 7.249 1.00 89.38 91 CYS A CA 1
ATOM 700 C C . CYS A 1 91 ? 1.843 9.580 7.332 1.00 89.38 91 CYS A C 1
ATOM 702 O O . CYS A 1 91 ? 2.853 10.086 7.816 1.00 89.38 91 CYS A O 1
ATOM 704 N N . THR A 1 92 ? 0.812 10.321 6.930 1.00 83.38 92 THR A N 1
ATOM 705 C CA . THR A 1 92 ? 0.722 11.783 7.041 1.00 83.38 92 THR A CA 1
ATOM 706 C C . THR A 1 92 ? 0.450 12.254 8.483 1.00 83.38 92 THR A C 1
ATOM 708 O O . THR A 1 92 ? 0.248 11.453 9.411 1.00 83.38 92 THR A O 1
ATOM 711 N N . ALA A 1 93 ? 0.516 13.570 8.714 1.00 73.50 93 ALA A N 1
ATOM 712 C CA . ALA A 1 93 ? 0.197 14.168 10.010 1.00 73.50 93 ALA A CA 1
ATOM 713 C C . ALA A 1 93 ? -1.285 13.940 10.376 1.00 73.50 93 ALA A C 1
ATOM 715 O O . ALA A 1 93 ? -2.161 14.007 9.523 1.00 73.50 93 ALA A O 1
ATOM 716 N N . GLY A 1 94 ? -1.563 13.645 11.648 1.00 74.31 94 GLY A N 1
ATOM 717 C CA . GLY A 1 94 ? -2.906 13.326 12.145 1.00 74.31 94 GLY A CA 1
ATOM 718 C C . GLY A 1 94 ? -2.866 12.433 13.387 1.00 74.31 94 GLY A C 1
ATOM 719 O O . GLY A 1 94 ? -1.836 11.806 13.666 1.00 74.31 94 GLY A O 1
ATOM 720 N N . GLY A 1 95 ? -3.974 12.395 14.131 1.00 77.19 95 GLY A N 1
ATOM 721 C CA . GLY A 1 95 ? -4.137 11.552 15.319 1.00 77.19 95 GLY A CA 1
ATOM 722 C C . GLY A 1 95 ? -4.545 10.117 14.975 1.00 77.19 95 GLY A C 1
ATOM 723 O O . GL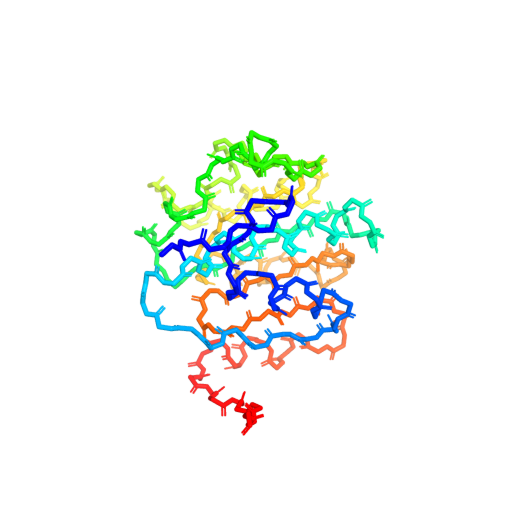Y A 1 95 ? -5.132 9.860 13.927 1.00 77.19 95 GLY A O 1
ATOM 724 N N . ASP A 1 96 ? -4.268 9.166 15.864 1.00 74.44 96 ASP A N 1
ATOM 725 C CA . ASP A 1 96 ? -4.489 7.746 15.559 1.00 74.44 96 ASP A CA 1
ATOM 726 C C . ASP A 1 96 ? -5.973 7.393 15.385 1.00 74.44 96 ASP A C 1
ATOM 728 O O . ASP A 1 96 ? -6.313 6.646 14.472 1.00 74.44 96 ASP A O 1
ATOM 732 N N . LYS A 1 97 ? -6.884 8.020 16.145 1.00 79.06 97 LYS A N 1
ATOM 733 C CA . LYS A 1 97 ? -8.339 7.823 15.979 1.00 79.06 97 LYS A CA 1
ATOM 734 C C . LYS A 1 97 ? -8.838 8.197 14.579 1.00 79.06 97 LYS A C 1
ATOM 736 O O . LYS A 1 97 ? -9.664 7.489 14.008 1.00 79.06 97 LYS A O 1
ATOM 741 N N . SER A 1 98 ? -8.340 9.297 14.004 1.00 87.31 98 SER A N 1
ATOM 742 C CA . SER A 1 98 ? -8.738 9.690 12.646 1.00 87.31 98 SER A CA 1
ATOM 743 C C . SER A 1 98 ? -8.157 8.741 11.599 1.00 87.31 98 SER A C 1
ATOM 745 O O . SER A 1 98 ? -8.826 8.440 10.614 1.00 87.31 98 SER A O 1
ATOM 747 N N . LYS A 1 99 ? -6.954 8.208 11.841 1.00 90.31 99 LYS A N 1
ATOM 748 C CA . LYS A 1 99 ? -6.317 7.215 10.968 1.00 90.31 99 LYS A CA 1
ATOM 749 C C . LYS A 1 99 ? -7.024 5.866 11.003 1.00 90.31 99 LYS A C 1
ATOM 751 O O . LYS A 1 99 ? -7.236 5.291 9.945 1.00 90.31 99 LYS A O 1
ATOM 756 N N . VAL A 1 100 ? -7.452 5.391 12.173 1.00 91.00 100 VAL A N 1
ATOM 757 C CA . VAL A 1 100 ? -8.258 4.163 12.282 1.00 91.00 100 VAL A CA 1
ATOM 758 C C . VAL A 1 100 ? -9.582 4.324 11.538 1.00 91.00 100 VAL A C 1
ATOM 760 O O . VAL A 1 100 ? -9.973 3.437 10.786 1.00 91.00 100 VAL A O 1
ATOM 763 N N . LYS A 1 101 ? -10.239 5.485 11.651 1.00 92.50 101 LYS A N 1
ATOM 764 C CA . LYS A 1 101 ? -11.456 5.765 10.875 1.00 92.50 101 LYS A CA 1
ATOM 765 C C . LYS A 1 101 ? -11.202 5.733 9.362 1.00 92.50 101 LYS A C 1
ATOM 767 O O . LYS A 1 101 ? -11.987 5.131 8.635 1.00 92.50 101 LYS A O 1
ATOM 772 N N . ALA A 1 102 ? -10.111 6.340 8.893 1.00 94.44 102 ALA A N 1
ATOM 773 C CA . ALA A 1 102 ? -9.724 6.291 7.483 1.00 94.44 102 ALA A CA 1
ATOM 774 C C . ALA A 1 102 ? -9.394 4.859 7.024 1.00 94.44 102 ALA A C 1
ATOM 776 O O . ALA A 1 102 ? -9.815 4.442 5.950 1.00 94.44 102 ALA A O 1
ATOM 777 N N . PHE A 1 103 ? -8.729 4.070 7.872 1.00 95.25 103 PHE A N 1
ATOM 778 C CA . PHE A 1 103 ? -8.458 2.656 7.618 1.00 95.25 103 PHE A CA 1
ATOM 779 C C . PHE A 1 103 ? -9.755 1.856 7.445 1.00 95.25 103 PHE A C 1
ATOM 781 O O . PHE A 1 103 ? -9.885 1.088 6.496 1.00 95.25 103 PHE A O 1
ATOM 788 N N . LYS A 1 104 ? -10.738 2.051 8.333 1.00 94.00 104 LYS A N 1
ATOM 789 C CA . LYS A 1 104 ? -12.057 1.409 8.219 1.00 94.00 104 LYS A CA 1
ATOM 790 C C . LYS A 1 104 ? -12.740 1.770 6.903 1.00 94.00 104 LYS A C 1
ATOM 792 O O . LYS A 1 104 ? -13.184 0.880 6.186 1.00 94.00 104 LYS A O 1
ATOM 797 N N . HIS A 1 105 ? -12.729 3.055 6.554 1.00 94.50 105 HIS A N 1
ATOM 798 C CA . HIS A 1 105 ? -13.290 3.528 5.293 1.00 94.50 105 HIS A CA 1
ATOM 799 C C . HIS A 1 105 ? -12.611 2.884 4.073 1.00 94.50 105 HIS A C 1
ATOM 801 O O . HIS A 1 105 ? -13.288 2.462 3.141 1.00 94.50 105 HIS A O 1
ATOM 807 N N . PHE A 1 106 ? -11.285 2.722 4.105 1.00 96.38 106 PHE A N 1
ATOM 808 C CA . PHE A 1 106 ? -10.547 1.995 3.071 1.00 96.38 106 PHE A CA 1
ATOM 809 C C . PHE A 1 106 ? -10.974 0.521 2.958 1.00 96.38 106 PHE A C 1
ATOM 811 O O . PHE A 1 106 ? -11.115 0.004 1.845 1.00 96.38 106 PHE A O 1
ATOM 818 N N . MET A 1 107 ? -11.188 -0.163 4.088 1.00 94.25 107 MET A N 1
ATOM 819 C CA . MET A 1 107 ? -11.626 -1.564 4.088 1.00 94.25 107 MET A CA 1
ATOM 820 C C . MET A 1 107 ? -13.034 -1.732 3.505 1.00 94.25 107 MET A C 1
ATOM 822 O O . MET A 1 107 ? -13.282 -2.717 2.814 1.00 94.25 107 MET A O 1
ATOM 826 N N . GLU A 1 108 ? -13.923 -0.766 3.737 1.00 93.38 108 GLU A N 1
ATOM 827 C CA . GLU A 1 108 ? -15.292 -0.740 3.197 1.00 93.38 108 GLU A CA 1
ATOM 828 C C . GLU A 1 108 ? -15.354 -0.264 1.734 1.00 93.38 108 GLU A C 1
ATOM 830 O O . GLU A 1 108 ? -16.288 -0.603 1.007 1.00 93.38 108 GLU A O 1
ATOM 835 N N . GLY A 1 109 ? -14.372 0.526 1.295 1.00 93.94 109 GLY A N 1
ATOM 836 C CA . GLY A 1 109 ? -14.320 1.108 -0.043 1.00 93.94 109 GLY A CA 1
ATOM 837 C C . GLY A 1 109 ? -13.796 0.166 -1.131 1.00 93.94 109 GLY A C 1
ATOM 838 O O . GLY A 1 109 ? -13.443 -0.991 -0.899 1.00 93.94 109 GLY A O 1
ATOM 839 N N . THR A 1 110 ? -13.678 0.690 -2.350 1.00 94.31 110 THR A N 1
ATOM 840 C CA . THR A 1 110 ? -13.139 -0.035 -3.520 1.00 94.31 110 THR A CA 1
ATOM 841 C C . THR A 1 110 ? -11.639 0.157 -3.717 1.00 94.31 110 THR A C 1
ATOM 843 O O . THR A 1 110 ? -11.046 -0.474 -4.588 1.00 94.31 110 THR A O 1
ATOM 846 N N . ASP A 1 111 ? -11.019 1.031 -2.926 1.00 95.75 111 ASP A N 1
ATOM 847 C CA . ASP A 1 111 ? -9.597 1.325 -3.047 1.00 95.75 111 ASP A CA 1
ATOM 848 C C . ASP A 1 111 ? -8.757 0.098 -2.702 1.00 95.75 111 ASP A C 1
ATOM 850 O O . ASP A 1 111 ? -9.100 -0.694 -1.819 1.00 95.75 111 ASP A O 1
ATOM 854 N N . GLN A 1 112 ? -7.654 -0.072 -3.424 1.00 95.62 112 GLN A N 1
ATOM 855 C CA . GLN A 1 112 ? -6.894 -1.318 -3.392 1.00 95.62 112 GLN A CA 1
ATOM 856 C C . GLN A 1 112 ? -5.613 -1.216 -2.572 1.00 95.62 112 GLN A C 1
ATOM 858 O O . GLN A 1 112 ? -5.118 -2.239 -2.115 1.00 95.62 112 GLN A O 1
ATOM 863 N N . ILE A 1 113 ? -5.059 -0.019 -2.370 1.00 96.38 113 ILE A N 1
ATOM 864 C CA . ILE A 1 113 ? -3.747 0.154 -1.741 1.00 96.38 113 ILE A CA 1
ATOM 865 C C . ILE A 1 113 ? -3.832 1.167 -0.598 1.00 96.38 113 ILE A C 1
ATOM 867 O O . ILE A 1 113 ? -4.289 2.291 -0.795 1.00 96.38 113 ILE A O 1
ATOM 871 N N . LEU A 1 114 ? -3.344 0.772 0.580 1.00 96.25 114 LEU A N 1
ATOM 872 C CA . LEU A 1 114 ? -3.221 1.621 1.766 1.00 96.25 114 LEU A CA 1
ATOM 873 C C . LEU A 1 114 ? -1.809 1.524 2.352 1.00 96.25 114 LEU A C 1
ATOM 875 O O . LEU A 1 114 ? -1.234 0.436 2.429 1.00 96.25 114 LEU A O 1
ATOM 879 N N . VAL A 1 115 ? -1.270 2.651 2.819 1.00 94.75 115 VAL A N 1
ATOM 880 C CA . VAL A 1 115 ? -0.006 2.715 3.566 1.00 94.75 115 VAL A CA 1
ATOM 881 C C . VAL A 1 115 ? -0.276 3.289 4.954 1.00 94.75 115 VAL A C 1
ATOM 883 O O . VAL A 1 115 ? -0.920 4.325 5.093 1.00 94.75 115 VAL A O 1
ATOM 886 N N . CYS A 1 116 ? 0.202 2.624 6.001 1.00 93.88 116 CYS A N 1
ATOM 887 C CA . CYS A 1 116 ? -0.005 3.028 7.392 1.00 93.88 116 CYS A CA 1
ATOM 888 C C . CYS A 1 116 ? 1.196 2.653 8.268 1.00 93.88 116 CYS A C 1
ATOM 890 O O . CYS A 1 116 ? 2.086 1.933 7.826 1.00 93.88 116 CYS A O 1
ATOM 892 N N . THR A 1 117 ? 1.248 3.125 9.516 1.00 91.38 117 THR A N 1
ATOM 893 C CA . THR A 1 117 ? 2.260 2.642 10.470 1.00 91.38 117 THR A CA 1
ATOM 894 C C . THR A 1 117 ? 1.817 1.339 11.142 1.00 91.38 117 THR A C 1
ATOM 896 O O . THR A 1 117 ? 0.623 1.038 11.186 1.00 91.38 117 THR A O 1
ATOM 899 N N . HIS A 1 118 ? 2.750 0.591 11.740 1.00 88.56 118 HIS A N 1
ATOM 900 C CA . HIS A 1 118 ? 2.419 -0.577 12.571 1.00 88.56 118 HIS A CA 1
ATOM 901 C C . HIS A 1 118 ? 1.436 -0.235 13.697 1.00 88.56 118 HIS A C 1
ATOM 903 O O . HIS A 1 118 ? 0.512 -1.002 13.953 1.00 88.56 118 HIS A O 1
ATOM 909 N N . ALA A 1 119 ? 1.578 0.944 14.311 1.00 88.44 119 ALA A N 1
ATOM 910 C CA . ALA A 1 119 ? 0.653 1.418 15.337 1.00 88.44 119 ALA A CA 1
ATOM 911 C C . ALA A 1 119 ? -0.776 1.594 14.794 1.00 88.44 119 ALA A C 1
ATOM 913 O O . ALA A 1 119 ? -1.721 1.074 15.379 1.00 88.44 119 ALA A O 1
ATOM 914 N N . THR A 1 120 ? -0.943 2.264 13.647 1.00 90.88 120 THR A N 1
ATOM 915 C CA . THR A 1 120 ? -2.267 2.425 13.022 1.00 90.88 120 THR A CA 1
ATOM 916 C C . THR A 1 120 ? -2.880 1.080 12.649 1.00 90.88 120 THR A C 1
ATOM 918 O O . THR A 1 120 ? -4.065 0.874 12.895 1.00 90.88 120 THR A O 1
ATOM 921 N N . LEU A 1 121 ? -2.078 0.162 12.096 1.00 90.50 121 LEU A N 1
ATOM 922 C CA . LEU A 1 121 ? -2.535 -1.187 11.777 1.00 90.50 121 LEU A CA 1
ATOM 923 C C . LEU A 1 121 ? -3.047 -1.898 13.037 1.00 90.50 121 LEU A C 1
ATOM 925 O O . LEU A 1 121 ? -4.167 -2.398 13.038 1.00 90.50 121 LEU A O 1
ATOM 929 N N . ARG A 1 122 ? -2.260 -1.889 14.120 1.00 88.19 122 ARG A N 1
ATOM 930 C CA . ARG A 1 122 ? -2.636 -2.481 15.410 1.00 88.19 122 ARG A CA 1
ATOM 931 C C . ARG A 1 122 ? -3.964 -1.927 15.927 1.00 88.19 122 ARG A C 1
ATOM 933 O O . ARG A 1 122 ? -4.858 -2.711 16.223 1.00 88.19 122 ARG A O 1
ATOM 940 N N . PHE A 1 123 ? -4.114 -0.604 15.993 1.00 88.44 123 PHE A N 1
ATOM 941 C CA . PHE A 1 123 ? -5.356 0.010 16.473 1.00 88.44 123 PHE A CA 1
ATOM 942 C C . PHE A 1 123 ? -6.554 -0.304 15.567 1.00 88.44 123 PHE A C 1
ATOM 944 O O . PHE A 1 123 ? -7.661 -0.506 16.053 1.00 88.44 123 PHE A O 1
ATOM 951 N N . ALA A 1 124 ? -6.346 -0.399 14.250 1.00 89.62 124 ALA A N 1
ATOM 952 C CA . ALA A 1 124 ? -7.406 -0.808 13.335 1.00 89.62 124 ALA A CA 1
ATOM 953 C C . ALA A 1 124 ? -7.856 -2.255 13.591 1.00 89.62 124 ALA A C 1
ATOM 955 O O . ALA A 1 124 ? -9.053 -2.520 13.553 1.00 89.62 124 ALA A O 1
ATOM 956 N N . PHE A 1 125 ? -6.928 -3.166 13.899 1.00 85.31 125 PHE A N 1
ATOM 957 C CA . PHE A 1 125 ? -7.246 -4.554 14.255 1.00 85.31 125 PHE A CA 1
ATOM 958 C C . PHE A 1 125 ? -7.972 -4.699 15.591 1.00 85.31 125 PHE A C 1
ATOM 960 O O . PHE A 1 125 ? -8.806 -5.585 15.722 1.00 85.31 125 PHE A O 1
ATOM 967 N N . GLU A 1 126 ? -7.700 -3.835 16.568 1.00 87.00 126 GLU A N 1
ATOM 968 C CA . GLU A 1 126 ? -8.443 -3.831 17.836 1.00 87.00 126 GLU A CA 1
ATOM 969 C C . GLU A 1 126 ? -9.929 -3.471 17.628 1.00 87.00 126 GLU A C 1
ATOM 971 O O . GLU A 1 126 ? -10.783 -3.876 18.415 1.00 87.00 126 GLU A O 1
ATOM 976 N N . GLU A 1 127 ? -10.259 -2.750 16.548 1.00 87.38 127 GLU A N 1
ATOM 977 C CA . GLU A 1 127 ? -11.624 -2.303 16.256 1.00 87.38 127 GLU A CA 1
ATOM 978 C C . GLU A 1 127 ? -12.318 -3.033 15.087 1.00 87.38 127 GLU A C 1
ATOM 980 O O . GLU A 1 127 ? -13.529 -2.869 14.902 1.00 87.38 127 GLU A O 1
ATOM 985 N N . LEU A 1 128 ? -11.581 -3.780 14.261 1.00 85.44 128 LEU A N 1
ATOM 986 C CA . LEU A 1 128 ? -12.096 -4.489 13.087 1.00 85.44 128 LEU A CA 1
ATOM 987 C C . LEU A 1 128 ? -12.154 -5.995 13.338 1.00 85.44 128 LEU A C 1
ATOM 989 O O . LEU A 1 128 ? -11.317 -6.569 14.020 1.00 85.44 128 LEU A O 1
ATOM 993 N N . LYS A 1 129 ? -13.142 -6.657 12.733 1.00 84.56 129 LYS A N 1
ATOM 994 C CA . LYS A 1 129 ? -13.271 -8.116 12.804 1.00 84.56 129 LYS A CA 1
ATOM 995 C C . LYS A 1 129 ? -12.308 -8.783 11.819 1.00 84.56 129 LYS A C 1
ATOM 997 O O . LYS A 1 129 ? -12.167 -8.308 10.695 1.00 84.56 129 LYS A O 1
ATOM 1002 N N . ASP A 1 130 ? -11.754 -9.938 12.183 1.00 78.88 130 ASP A N 1
ATOM 1003 C CA . ASP A 1 130 ? -10.756 -10.669 11.380 1.00 78.88 130 ASP A CA 1
ATOM 1004 C C . ASP A 1 130 ? -11.176 -10.905 9.920 1.00 78.88 130 ASP A C 1
ATOM 1006 O O . ASP A 1 130 ? -10.377 -10.747 8.999 1.00 78.88 130 ASP A O 1
ATOM 1010 N N . HIS A 1 131 ? -12.453 -11.224 9.683 1.00 81.62 131 HIS A N 1
ATOM 1011 C CA . HIS A 1 131 ? -12.963 -11.512 8.340 1.00 81.62 131 HIS A CA 1
ATOM 1012 C C . HIS A 1 131 ? -12.924 -10.309 7.387 1.00 81.62 131 HIS A C 1
ATOM 1014 O O . HIS A 1 131 ? -12.985 -10.502 6.174 1.00 81.62 131 HIS A O 1
ATOM 1020 N N . VAL A 1 132 ? -12.818 -9.079 7.904 1.00 84.44 132 VAL A N 1
ATOM 1021 C CA . VAL A 1 132 ? -12.685 -7.863 7.083 1.00 84.44 132 VAL A CA 1
ATOM 1022 C C . VAL A 1 132 ? -11.377 -7.892 6.285 1.00 84.44 132 VAL A C 1
ATOM 1024 O O . VAL A 1 132 ? -11.302 -7.336 5.196 1.00 84.44 132 VAL A O 1
ATOM 1027 N N . PHE A 1 133 ? -10.363 -8.603 6.783 1.00 84.00 133 PHE A N 1
ATOM 1028 C CA . PHE A 1 133 ? -9.065 -8.769 6.129 1.00 84.00 133 PHE A CA 1
ATOM 1029 C C . PHE A 1 133 ? -9.002 -9.986 5.202 1.00 84.00 133 PHE A C 1
ATOM 1031 O O . PHE A 1 133 ? -7.940 -10.283 4.644 1.00 84.00 133 PHE A O 1
ATOM 1038 N N . ASN A 1 134 ? -10.116 -10.696 5.009 1.00 82.56 134 ASN A N 1
ATOM 1039 C CA . ASN A 1 134 ? -10.171 -11.767 4.026 1.00 82.56 134 ASN A CA 1
ATOM 1040 C C . ASN A 1 134 ? -9.831 -11.208 2.640 1.00 82.56 134 ASN A C 1
ATOM 1042 O O . ASN A 1 134 ? -10.224 -10.100 2.277 1.00 82.56 134 ASN A O 1
ATOM 1046 N N . ASN A 1 135 ? -9.077 -11.986 1.864 1.00 84.69 135 ASN A N 1
ATOM 1047 C CA . ASN A 1 135 ? -8.631 -11.600 0.526 1.00 84.69 135 ASN A CA 1
ATOM 1048 C C . ASN A 1 135 ? -7.757 -10.323 0.471 1.00 84.69 135 ASN A C 1
ATOM 1050 O O . ASN A 1 135 ? -7.626 -9.694 -0.579 1.00 84.69 135 ASN A O 1
ATOM 1054 N N . THR A 1 136 ? -7.145 -9.945 1.599 1.00 85.81 136 THR A N 1
ATOM 1055 C CA . THR A 1 136 ? -6.250 -8.788 1.712 1.00 85.81 136 THR A CA 1
ATOM 1056 C C . THR A 1 136 ? -4.808 -9.232 1.952 1.00 85.81 136 THR A C 1
ATOM 1058 O O . THR A 1 136 ? -4.513 -10.077 2.801 1.00 85.81 136 THR A O 1
ATOM 1061 N N . LEU A 1 137 ? -3.874 -8.628 1.222 1.00 86.50 137 LEU A N 1
ATOM 1062 C CA . LEU A 1 137 ? -2.442 -8.788 1.452 1.00 86.50 137 LEU A CA 1
ATOM 1063 C C . LEU A 1 137 ? -1.969 -7.775 2.494 1.00 86.50 137 LEU A C 1
ATOM 1065 O O . LEU A 1 137 ? -2.161 -6.577 2.304 1.00 86.50 137 LEU A O 1
ATOM 1069 N N . VAL A 1 138 ? -1.268 -8.226 3.537 1.00 86.00 138 VAL A N 1
ATOM 1070 C CA . VAL A 1 138 ? -0.679 -7.335 4.547 1.00 86.00 138 VAL A CA 1
ATOM 1071 C C . VAL A 1 138 ? 0.845 -7.431 4.500 1.00 86.00 138 VAL A C 1
ATOM 1073 O O . VAL A 1 138 ? 1.462 -8.446 4.822 1.00 86.00 138 VAL A O 1
ATOM 1076 N N . LYS A 1 139 ? 1.490 -6.345 4.091 1.00 82.25 139 LYS A N 1
ATOM 1077 C CA . LYS A 1 139 ? 2.947 -6.231 4.023 1.00 82.25 139 LYS A CA 1
ATOM 1078 C C . LYS A 1 139 ? 3.459 -5.484 5.232 1.00 82.25 139 LYS A C 1
ATOM 1080 O O . LYS A 1 139 ? 3.032 -4.363 5.483 1.00 82.25 139 LYS A O 1
ATOM 1085 N N . ILE A 1 140 ? 4.419 -6.075 5.925 1.00 78.62 140 ILE A N 1
ATOM 1086 C CA . ILE A 1 140 ? 5.068 -5.472 7.084 1.00 78.62 140 ILE A CA 1
ATOM 1087 C C . ILE A 1 140 ? 6.476 -5.080 6.653 1.00 78.62 140 ILE A C 1
ATOM 1089 O O . ILE A 1 140 ? 7.326 -5.919 6.354 1.00 78.62 140 ILE A O 1
ATOM 1093 N N . HIS A 1 141 ? 6.726 -3.777 6.573 1.00 73.38 141 HIS A N 1
ATOM 1094 C CA . HIS A 1 141 ? 8.020 -3.229 6.197 1.00 73.38 141 HIS A CA 1
ATOM 1095 C C . HIS A 1 141 ? 9.020 -3.306 7.360 1.00 73.38 141 HIS A C 1
ATOM 1097 O O . HIS A 1 141 ? 9.521 -2.297 7.831 1.00 73.38 141 HIS A O 1
ATOM 1103 N N . ASP A 1 142 ? 9.321 -4.524 7.797 1.00 61.94 142 ASP A N 1
ATOM 1104 C CA . ASP A 1 142 ? 10.418 -4.842 8.715 1.00 61.94 142 ASP A CA 1
ATOM 1105 C C . ASP A 1 142 ? 11.007 -6.225 8.381 1.00 61.94 142 ASP A C 1
ATOM 1107 O O . ASP A 1 142 ? 11.292 -7.058 9.230 1.00 61.94 142 ASP A O 1
ATOM 1111 N N . ASN A 1 143 ? 11.155 -6.492 7.077 1.00 50.66 143 ASN A N 1
ATOM 1112 C CA . ASN A 1 143 ? 11.643 -7.740 6.468 1.00 50.66 143 ASN A CA 1
ATOM 1113 C C . ASN A 1 143 ? 10.588 -8.819 6.111 1.00 50.66 143 ASN A C 1
ATOM 1115 O O . ASN A 1 143 ? 10.971 -9.771 5.431 1.00 50.66 143 ASN A O 1
ATOM 1119 N N . PHE A 1 144 ? 9.282 -8.672 6.409 1.00 48.34 144 PHE A N 1
ATOM 1120 C CA . PHE A 1 144 ? 8.273 -9.743 6.215 1.00 48.34 144 PHE A CA 1
ATOM 1121 C C . PHE A 1 144 ? 7.067 -9.402 5.304 1.00 48.34 144 PHE A C 1
ATOM 1123 O O . PHE A 1 144 ? 6.360 -8.416 5.501 1.00 48.34 144 PHE A O 1
ATOM 1130 N N . CYS A 1 145 ? 6.733 -10.292 4.356 1.00 49.53 145 CYS A N 1
ATOM 1131 C CA . CYS A 1 145 ? 5.458 -10.278 3.617 1.00 49.53 145 CYS A CA 1
ATOM 1132 C C . CYS A 1 145 ? 4.550 -11.431 4.069 1.00 49.53 145 CYS A C 1
ATOM 1134 O O . CYS A 1 145 ? 4.973 -12.590 4.018 1.00 49.53 145 CYS A O 1
ATOM 1136 N N . ARG A 1 146 ? 3.299 -11.135 4.459 1.00 51.16 146 ARG A N 1
ATOM 1137 C CA . ARG A 1 146 ? 2.303 -12.147 4.853 1.00 51.16 146 ARG A CA 1
ATOM 1138 C C . ARG A 1 146 ? 0.976 -11.954 4.107 1.00 51.16 146 ARG A C 1
ATOM 1140 O O . ARG A 1 146 ? 0.465 -10.847 3.981 1.00 51.16 146 ARG A O 1
ATOM 1147 N N . ILE A 1 147 ? 0.390 -13.045 3.624 1.00 46.97 147 ILE A N 1
ATOM 1148 C CA . ILE A 1 147 ? -1.012 -13.063 3.184 1.00 46.97 147 ILE A CA 1
ATOM 1149 C C . ILE A 1 147 ? -1.880 -13.308 4.425 1.00 46.97 147 ILE A C 1
ATOM 1151 O O . ILE A 1 147 ? -1.609 -14.251 5.174 1.00 46.97 147 ILE A O 1
ATOM 1155 N N . CYS A 1 148 ? -2.892 -12.467 4.668 1.00 43.41 148 CYS A N 1
ATOM 1156 C CA . CYS A 1 148 ? -3.836 -12.697 5.762 1.00 43.41 148 CYS A CA 1
ATOM 1157 C C . CYS A 1 148 ? -4.783 -13.845 5.386 1.00 43.41 148 CYS A C 1
ATOM 1159 O O . CYS A 1 148 ? -5.633 -13.702 4.511 1.00 43.41 148 CYS A O 1
ATOM 1161 N N . GLN A 1 149 ? -4.636 -14.985 6.064 1.00 38.06 149 GLN A N 1
ATOM 1162 C CA . GLN A 1 149 ? -5.697 -15.979 6.217 1.00 38.06 149 GLN A CA 1
ATOM 1163 C C . GLN A 1 149 ? -6.207 -15.942 7.667 1.00 38.06 149 GLN A C 1
ATOM 1165 O O . GLN A 1 149 ? -5.409 -15.675 8.573 1.00 38.06 149 GLN A O 1
ATOM 1170 N N . PRO A 1 150 ? -7.500 -16.233 7.908 1.00 39.59 150 PRO A N 1
ATOM 1171 C CA . PRO A 1 150 ? -8.167 -15.976 9.189 1.00 39.59 150 PRO A CA 1
ATOM 1172 C C . PRO A 1 150 ? -7.549 -16.681 10.409 1.00 39.59 150 PRO A C 1
ATOM 1174 O O . PRO A 1 150 ? -7.758 -16.237 11.528 1.00 39.59 150 PRO A O 1
ATOM 1177 N N . MET A 1 151 ? -6.763 -17.750 10.235 1.00 33.56 151 MET A N 1
ATOM 1178 C CA . MET A 1 151 ? -6.320 -18.591 11.357 1.00 33.56 151 MET A CA 1
ATOM 1179 C C . MET A 1 151 ? -4.937 -18.248 11.949 1.00 33.56 151 MET A C 1
ATOM 1181 O O . MET A 1 151 ? -4.567 -18.817 12.970 1.00 33.56 151 MET A O 1
ATOM 1185 N N . MET A 1 152 ? -4.157 -17.327 11.360 1.00 44.91 152 MET A N 1
ATOM 1186 C CA . MET A 1 152 ? -2.751 -17.097 11.767 1.00 44.91 152 MET A CA 1
ATOM 1187 C C . MET A 1 152 ? -2.430 -15.643 12.155 1.00 44.91 152 MET A C 1
ATOM 1189 O O . MET A 1 152 ? -1.298 -15.175 12.002 1.00 44.91 152 MET A O 1
ATOM 1193 N N . PHE A 1 153 ? -3.437 -14.920 12.656 1.00 49.28 153 PHE A N 1
ATOM 1194 C CA . PHE A 1 153 ? -3.352 -13.488 12.953 1.00 49.28 153 PHE A CA 1
ATOM 1195 C C . PHE A 1 153 ? -2.881 -13.162 14.389 1.00 49.28 153 PHE A C 1
ATOM 1197 O O . PHE A 1 153 ? -2.100 -12.231 14.584 1.00 49.28 153 PHE A O 1
ATOM 1204 N N . SER A 1 154 ? -3.222 -13.991 15.386 1.00 43.41 154 SER A N 1
ATOM 1205 C CA . SER A 1 154 ? -2.718 -13.855 16.771 1.00 43.41 154 SER A CA 1
ATOM 1206 C C . SER A 1 154 ? -1.178 -13.871 16.845 1.00 43.41 154 SER A C 1
ATOM 1208 O O . SER A 1 154 ? -0.565 -13.083 17.570 1.00 43.41 154 SER A O 1
ATOM 1210 N N . LEU A 1 155 ? -0.542 -14.690 16.001 1.00 43.16 155 LEU A N 1
ATOM 1211 C CA . LEU A 1 155 ? 0.916 -14.791 15.884 1.00 43.16 155 LEU A CA 1
ATOM 1212 C C . LEU A 1 155 ? 1.555 -13.551 15.230 1.00 43.16 155 LEU A C 1
ATOM 1214 O O . LEU A 1 155 ? 2.737 -13.286 15.414 1.00 43.16 155 LEU A O 1
ATOM 1218 N N . LEU A 1 156 ? 0.788 -12.816 14.423 1.00 49.78 156 LEU A N 1
ATOM 1219 C CA . LEU A 1 156 ? 1.225 -11.660 13.636 1.00 49.78 156 LEU A CA 1
ATOM 1220 C C . LEU A 1 156 ? 1.368 -10.412 14.515 1.00 49.78 156 LEU A C 1
ATOM 1222 O O . LEU A 1 156 ? 2.335 -9.671 14.366 1.00 49.78 156 LEU A O 1
ATOM 1226 N N . VAL A 1 157 ? 0.442 -10.223 15.460 1.00 48.44 157 VAL A N 1
ATOM 1227 C CA . VAL A 1 157 ? 0.511 -9.154 16.468 1.00 48.44 157 VAL A CA 1
ATOM 1228 C C . VAL A 1 157 ? 1.668 -9.405 17.439 1.00 48.44 157 VAL A C 1
ATOM 1230 O O . VAL A 1 157 ? 2.449 -8.492 17.687 1.00 48.44 157 VAL A O 1
ATOM 1233 N N . HIS A 1 158 ? 1.856 -10.650 17.891 1.00 41.06 158 HIS A N 1
ATOM 1234 C CA . HIS A 1 158 ? 2.997 -11.013 18.740 1.00 41.06 158 HIS A CA 1
ATOM 1235 C C . HIS A 1 158 ? 4.341 -10.851 18.003 1.00 41.06 158 HIS A C 1
ATOM 1237 O O . HIS A 1 158 ? 5.254 -10.219 18.525 1.00 41.06 158 HIS A O 1
ATOM 1243 N N . ALA A 1 159 ? 4.448 -11.309 16.749 1.00 37.78 159 ALA A N 1
ATOM 1244 C CA . ALA A 1 159 ? 5.676 -11.188 15.952 1.00 37.78 159 ALA A CA 1
ATOM 1245 C C . ALA A 1 159 ? 5.969 -9.768 15.423 1.00 37.78 159 ALA A C 1
ATOM 1247 O O . ALA A 1 159 ? 7.067 -9.518 14.945 1.00 37.78 159 ALA A O 1
ATOM 1248 N N . ALA A 1 160 ? 5.007 -8.842 15.452 1.00 40.84 160 ALA A N 1
ATOM 1249 C CA . ALA A 1 160 ? 5.267 -7.423 15.190 1.00 40.84 160 ALA A CA 1
ATOM 1250 C C . ALA A 1 160 ? 5.747 -6.678 16.452 1.00 40.84 160 ALA A C 1
ATOM 1252 O O . ALA A 1 160 ? 6.295 -5.584 16.344 1.00 40.84 160 ALA A O 1
ATOM 1253 N N . GLN A 1 161 ? 5.528 -7.251 17.643 1.00 39.97 161 GLN A N 1
ATOM 1254 C CA . GLN A 1 161 ? 6.021 -6.723 18.921 1.00 39.97 161 GLN A CA 1
ATOM 1255 C C . GLN A 1 161 ? 7.383 -7.311 19.310 1.00 39.97 161 GLN A C 1
ATOM 1257 O O . GLN A 1 161 ? 8.177 -6.636 19.963 1.00 39.97 161 GLN A O 1
ATOM 1262 N N . GLU A 1 162 ? 7.677 -8.536 18.884 1.00 34.44 162 GLU A N 1
ATOM 1263 C CA . GLU A 1 162 ? 8.968 -9.189 19.073 1.00 34.44 162 GLU A CA 1
ATOM 1264 C C . GLU A 1 162 ? 9.694 -9.243 17.728 1.00 34.44 162 GLU A C 1
ATOM 1266 O O . GLU A 1 162 ? 9.176 -9.825 16.785 1.00 34.44 162 GLU A O 1
ATOM 1271 N N . ASN A 1 163 ? 10.891 -8.655 17.634 1.00 35.69 163 ASN A N 1
ATOM 1272 C CA . ASN A 1 163 ? 11.816 -8.706 16.488 1.00 35.69 163 ASN A CA 1
ATOM 1273 C C . ASN A 1 163 ? 12.266 -10.151 16.150 1.00 35.69 163 ASN A C 1
ATOM 1275 O O . ASN A 1 163 ? 13.457 -10.475 16.163 1.00 35.69 163 ASN A O 1
ATOM 1279 N N . LEU A 1 164 ? 11.335 -11.070 15.888 1.00 31.08 164 LEU A N 1
ATOM 1280 C CA . LEU A 1 164 ? 11.633 -12.484 15.731 1.00 31.08 164 LEU A CA 1
ATOM 1281 C C . LEU A 1 164 ? 12.102 -12.756 14.299 1.00 31.08 164 LEU A C 1
ATOM 1283 O O . LEU A 1 164 ? 11.327 -12.898 13.348 1.00 31.08 164 LEU A O 1
ATOM 1287 N N . GLN A 1 165 ? 13.424 -12.833 14.164 1.00 29.00 165 GLN A N 1
ATOM 1288 C CA . GLN A 1 165 ? 14.125 -13.337 12.992 1.00 29.00 165 GLN A CA 1
ATOM 1289 C C . GLN A 1 165 ? 13.742 -14.800 12.724 1.00 29.00 165 GLN A C 1
ATOM 1291 O O . GLN A 1 165 ? 14.409 -15.725 13.175 1.00 29.00 165 GLN A O 1
ATOM 1296 N N . LEU A 1 166 ? 12.713 -15.033 11.915 1.00 25.97 166 LEU A N 1
ATOM 1297 C CA . LEU A 1 166 ? 12.585 -16.300 11.198 1.00 25.97 166 LEU A CA 1
ATOM 1298 C C . LEU A 1 166 ? 13.359 -16.181 9.887 1.00 25.97 166 LEU A C 1
ATOM 1300 O O . LEU A 1 166 ? 12.869 -15.679 8.878 1.00 25.97 166 LEU A O 1
ATOM 1304 N N . SER A 1 167 ? 14.628 -16.578 9.948 1.00 24.11 167 SER A N 1
ATOM 1305 C CA . SER A 1 167 ? 15.511 -16.732 8.799 1.00 24.11 167 SER A CA 1
ATOM 1306 C C . SER A 1 167 ? 15.110 -17.950 7.972 1.00 24.11 167 SER A C 1
ATOM 1308 O O . SER A 1 167 ? 15.127 -19.066 8.481 1.00 24.11 167 SER A O 1
ATOM 1310 N N . VAL A 1 168 ? 14.857 -17.754 6.681 1.00 27.45 168 VAL A N 1
ATOM 1311 C CA . VAL A 1 168 ? 15.085 -18.815 5.693 1.00 27.45 168 VAL A CA 1
ATOM 1312 C C . VAL A 1 168 ? 16.533 -18.638 5.214 1.00 27.45 168 VAL A C 1
ATOM 1314 O O . VAL A 1 168 ? 16.899 -17.501 4.883 1.00 27.45 168 VAL A O 1
ATOM 1317 N N . PRO A 1 169 ? 17.389 -19.671 5.279 1.00 23.88 169 PRO A N 1
ATOM 1318 C CA . PRO A 1 169 ? 18.760 -19.575 4.795 1.00 23.88 169 PRO A CA 1
ATOM 1319 C C . PRO A 1 169 ? 18.770 -19.509 3.259 1.00 23.88 169 PRO A C 1
ATOM 1321 O O . PRO A 1 169 ? 17.880 -20.059 2.610 1.00 23.88 169 PRO A O 1
ATOM 1324 N N . PHE A 1 170 ? 19.754 -18.795 2.708 1.00 36.09 170 PHE A N 1
ATOM 1325 C CA . PHE A 1 170 ? 20.205 -18.991 1.329 1.00 36.09 170 PHE A CA 1
ATOM 1326 C C . PHE A 1 170 ? 21.193 -20.152 1.302 1.00 36.09 170 PHE A C 1
ATOM 1328 O O . PHE A 1 170 ? 21.951 -20.267 2.295 1.00 36.09 170 PHE A O 1
#

Organism: Acinetobacter baumannii (NCBI:txid470)

pLDDT: mean 77.61, std 19.79, range [23.88, 96.38]